Protein AF-A0A925I5B1-F1 (afdb_monomer_lite)

Secondary structure (DSSP, 8-state):
-PPPP-PPPHHHHHHHHHHHHHHHHHHHHHS-PPP-PPPP----THHHHHHHHHHHHHHHHHHHHHHHHTSSPPPEETHHHH-SS-HHHHHHHHHHGGGTT-TTGGG--THHHHHHTSSEEEEEEEEEEE---SS-SEEEEEEEEE--S-S----

pLDDT: mean 82.8, std 13.51, range [35.22, 96.5]

Foldseek 3Di:
DDDDDDDDDPVNVVVVVVVVVVVVVVVVVVVPDDPDDDDPPDPPCCVVLVVLLVLLLVLLLVLLVVCVVVVHDDWAWCCVSQDDDAPVSSVSSVVLLVLQCDPCLVVDDDSSSSNNPRQKHKAFDPDKDQDPHPHDGIDTGITIGGNPPPDDPDD

Sequence (155 aa):
QPVRPLFSTPAEMIDVAETELLTERAAALAGGLPSGEDAPTTVSEAGPLQLELDDLLARLADFASVAAEGGKAAPLPIQHALLPASFAVASYRASMLPLLGDAAEASLQGATAKLARLPLAFTPTDAMLKLSDPHVAAMSIAHLSLDLESGPQDE

Structure (mmCIF, N/CA/C/O backbone):
data_AF-A0A925I5B1-F1
#
_entry.id   AF-A0A925I5B1-F1
#
loop_
_atom_site.group_PDB
_atom_site.id
_atom_site.type_symbol
_atom_site.label_atom_id
_atom_site.label_alt_id
_atom_site.label_comp_id
_atom_site.label_asym_id
_atom_site.label_entity_id
_atom_site.label_seq_id
_atom_site.pdbx_PDB_ins_code
_atom_site.Cartn_x
_atom_site.Cartn_y
_atom_site.Cartn_z
_atom_site.occupancy
_atom_site.B_iso_or_equiv
_atom_site.auth_seq_id
_atom_site.auth_comp_id
_atom_site.auth_asym_id
_atom_site.auth_atom_id
_atom_site.pdbx_PDB_model_num
ATOM 1 N N . GLN A 1 1 ? 76.746 -22.741 30.355 1.00 62.69 1 GLN A N 1
ATOM 2 C CA . GLN A 1 1 ? 75.682 -21.869 30.903 1.00 62.69 1 GLN A CA 1
ATOM 3 C C . GLN A 1 1 ? 74.483 -21.986 29.965 1.00 62.69 1 GLN A C 1
ATOM 5 O O . GLN A 1 1 ? 74.724 -21.926 28.764 1.00 62.69 1 GLN A O 1
ATOM 10 N N . PRO A 1 2 ? 73.253 -22.267 30.436 1.00 64.94 2 PRO A N 1
ATOM 11 C CA . PRO A 1 2 ? 72.119 -22.468 29.533 1.00 64.94 2 PRO A CA 1
ATOM 12 C C . PRO A 1 2 ? 71.679 -21.142 28.894 1.00 64.94 2 PRO A C 1
ATOM 14 O O . PRO A 1 2 ? 71.713 -20.096 29.545 1.00 64.94 2 PRO A O 1
ATOM 17 N N . VAL A 1 3 ? 71.279 -21.199 27.622 1.00 66.62 3 VAL A N 1
ATOM 18 C CA . VAL A 1 3 ? 70.792 -20.048 26.848 1.00 66.62 3 VAL A CA 1
ATOM 19 C C . VAL A 1 3 ? 69.402 -19.673 27.364 1.00 66.62 3 VAL A C 1
ATOM 21 O O . VAL A 1 3 ? 68.522 -20.529 27.444 1.00 66.62 3 VAL A O 1
ATOM 24 N N . ARG A 1 4 ? 69.204 -18.412 27.757 1.00 68.31 4 ARG A N 1
ATOM 25 C CA . ARG A 1 4 ? 67.884 -17.902 28.150 1.00 68.31 4 ARG A CA 1
ATOM 26 C C . ARG A 1 4 ? 67.142 -17.399 26.909 1.00 68.31 4 ARG A C 1
ATOM 28 O O . ARG A 1 4 ? 67.743 -16.634 26.156 1.00 68.31 4 ARG A O 1
ATOM 35 N N . PRO A 1 5 ? 65.869 -17.777 26.697 1.00 65.19 5 PRO A N 1
ATOM 36 C CA . PRO A 1 5 ? 65.063 -17.164 25.651 1.00 65.19 5 PRO A CA 1
ATOM 37 C C . PRO A 1 5 ? 64.830 -15.688 25.990 1.00 65.19 5 PRO A C 1
ATOM 39 O O . PRO A 1 5 ? 64.503 -15.343 27.128 1.00 65.19 5 PRO A O 1
ATOM 42 N N . LEU A 1 6 ? 65.035 -14.823 24.999 1.00 67.75 6 LEU A N 1
ATOM 43 C CA . LEU A 1 6 ? 64.704 -13.409 25.089 1.00 67.75 6 LEU A CA 1
ATOM 44 C C . LEU A 1 6 ? 63.204 -13.274 24.804 1.00 67.75 6 LEU A C 1
ATOM 46 O O . LEU A 1 6 ? 62.763 -13.524 23.686 1.00 67.75 6 LEU A O 1
ATOM 50 N N . PHE A 1 7 ? 62.418 -12.932 25.821 1.00 71.50 7 PHE A N 1
ATOM 51 C CA . PHE A 1 7 ? 61.009 -12.597 25.635 1.00 71.50 7 PHE A CA 1
ATOM 52 C C . PHE A 1 7 ? 60.922 -11.134 25.198 1.00 71.50 7 PHE A C 1
ATOM 54 O O . PHE A 1 7 ? 61.455 -10.263 25.888 1.00 71.50 7 PHE A O 1
ATOM 61 N N . SER A 1 8 ? 60.287 -10.867 24.053 1.00 74.06 8 SER A N 1
ATOM 62 C CA . SER A 1 8 ? 60.003 -9.498 23.616 1.00 74.06 8 SER A CA 1
ATOM 63 C C . SER A 1 8 ? 59.158 -8.805 24.678 1.00 74.06 8 SER A C 1
ATOM 65 O O . SER A 1 8 ? 58.172 -9.365 25.165 1.00 74.06 8 SER A O 1
ATOM 67 N N . THR A 1 9 ? 59.555 -7.597 25.068 1.00 80.88 9 THR A N 1
ATOM 68 C CA . THR A 1 9 ? 58.754 -6.818 26.012 1.00 80.88 9 THR A CA 1
ATOM 69 C C . THR A 1 9 ? 57.504 -6.282 25.305 1.00 80.88 9 THR A C 1
ATOM 71 O O . THR A 1 9 ? 57.507 -6.147 24.079 1.00 80.88 9 THR A O 1
ATOM 74 N N . PRO A 1 10 ? 56.432 -5.943 26.040 1.00 79.25 10 PRO A N 1
ATOM 75 C CA . PRO A 1 10 ? 55.250 -5.330 25.439 1.00 79.25 10 PRO A CA 1
ATOM 76 C C . PRO A 1 10 ? 55.546 -4.045 24.649 1.00 79.25 10 PRO A C 1
ATOM 78 O O . PRO A 1 10 ? 54.861 -3.783 23.670 1.00 79.25 10 PRO A O 1
ATOM 81 N N . ALA A 1 11 ? 56.572 -3.275 25.037 1.00 83.44 11 ALA A N 1
ATOM 82 C CA . ALA A 1 11 ? 56.997 -2.080 24.303 1.00 83.44 11 ALA A CA 1
ATOM 83 C C . ALA A 1 11 ? 57.567 -2.438 22.920 1.00 83.44 11 ALA A C 1
ATOM 85 O O . ALA A 1 11 ? 57.119 -1.900 21.918 1.00 83.44 11 ALA A O 1
ATOM 86 N N . GLU A 1 12 ? 58.444 -3.443 22.852 1.00 84.00 12 GLU A N 1
ATOM 87 C CA . GLU A 1 12 ? 58.994 -3.929 21.576 1.00 84.00 12 GLU A CA 1
ATOM 88 C C . GLU A 1 12 ? 57.897 -4.496 20.658 1.00 84.00 12 GLU A C 1
ATOM 90 O O . GLU A 1 12 ? 57.959 -4.354 19.441 1.00 84.00 12 GLU A O 1
ATOM 95 N N . MET A 1 13 ? 56.859 -5.125 21.225 1.00 85.69 13 MET A N 1
ATOM 96 C CA . MET A 1 13 ? 55.718 -5.605 20.435 1.00 85.69 13 MET A CA 1
ATOM 97 C C . MET A 1 13 ? 54.881 -4.461 19.849 1.00 85.69 13 MET A C 1
ATOM 99 O O . MET A 1 13 ? 54.327 -4.624 18.763 1.00 85.69 13 MET A O 1
ATOM 103 N N . ILE A 1 14 ? 54.786 -3.327 20.549 1.00 90.12 14 ILE A N 1
ATOM 104 C CA . ILE A 1 14 ? 54.097 -2.126 20.060 1.00 90.12 14 ILE A CA 1
ATOM 105 C C . ILE A 1 14 ? 54.889 -1.492 18.915 1.00 90.12 14 ILE A C 1
ATOM 107 O O . ILE A 1 14 ? 54.301 -1.202 17.878 1.00 90.12 14 ILE A O 1
ATOM 111 N N . ASP A 1 15 ? 56.207 -1.362 19.059 1.00 86.81 15 ASP A N 1
ATOM 112 C CA . ASP A 1 15 ? 57.065 -0.748 18.037 1.00 86.81 15 ASP A CA 1
ATOM 113 C C . ASP A 1 15 ? 57.067 -1.556 16.726 1.00 86.81 15 ASP A C 1
ATOM 115 O O . ASP A 1 15 ? 56.988 -0.998 15.624 1.00 86.81 15 ASP A O 1
ATOM 119 N N . VAL A 1 16 ? 57.090 -2.891 16.830 1.00 87.00 16 VAL A N 1
ATOM 120 C CA . VAL A 1 16 ? 56.933 -3.784 15.671 1.00 87.00 16 VAL A CA 1
ATOM 121 C C . VAL A 1 16 ? 55.543 -3.626 15.055 1.00 87.00 16 VAL A C 1
ATOM 123 O O . VAL A 1 16 ? 55.437 -3.462 13.842 1.00 87.00 16 VAL A O 1
ATOM 126 N N . ALA A 1 17 ? 54.478 -3.614 15.864 1.00 89.00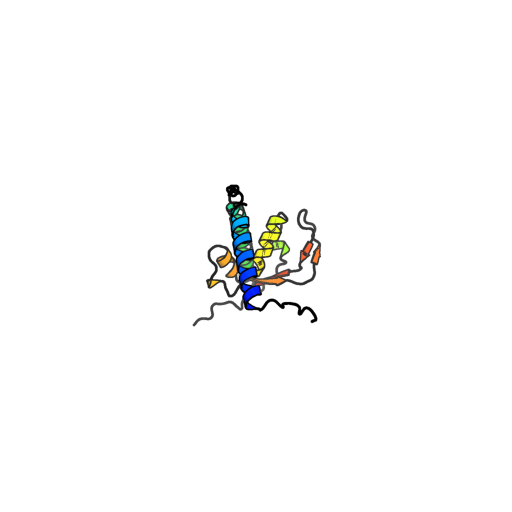 17 ALA A N 1
ATOM 127 C CA . ALA A 1 17 ? 53.116 -3.452 15.357 1.00 89.00 17 ALA A CA 1
ATOM 128 C C . ALA A 1 17 ? 52.906 -2.105 14.642 1.00 89.00 17 ALA A C 1
ATOM 130 O O . ALA A 1 17 ? 52.233 -2.062 13.613 1.00 89.00 17 ALA A O 1
ATOM 131 N N . GLU A 1 18 ? 53.492 -1.015 15.143 1.00 89.12 18 GLU A N 1
ATOM 132 C CA . GLU A 1 18 ? 53.414 0.301 14.502 1.00 89.12 18 GLU A CA 1
ATOM 133 C C . GLU A 1 18 ? 54.164 0.317 13.166 1.00 89.12 18 GLU A C 1
ATOM 135 O O . GLU A 1 18 ? 53.645 0.821 12.168 1.00 89.12 18 GLU A O 1
ATOM 140 N N . THR A 1 19 ? 55.350 -0.290 13.120 1.00 89.50 19 THR A N 1
ATOM 141 C CA . THR A 1 19 ? 56.153 -0.377 11.894 1.00 89.50 19 THR A CA 1
ATOM 142 C C . THR A 1 19 ? 55.431 -1.181 10.809 1.00 89.5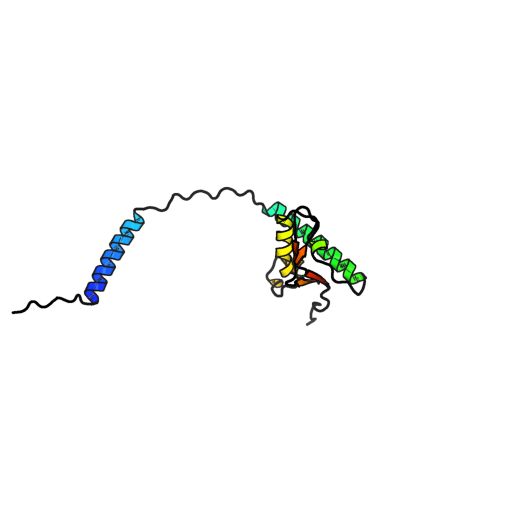0 19 THR A C 1
ATOM 144 O O . THR A 1 19 ? 55.370 -0.744 9.656 1.00 89.50 19 THR A O 1
ATOM 147 N N . GLU A 1 20 ? 54.829 -2.316 11.168 1.00 88.94 20 GLU A N 1
ATOM 148 C CA . GLU A 1 20 ? 54.036 -3.136 10.242 1.00 88.94 20 GLU A CA 1
ATOM 149 C C . GLU A 1 20 ? 52.785 -2.381 9.763 1.00 88.94 20 GLU A C 1
ATOM 151 O O . GLU A 1 20 ? 52.529 -2.311 8.561 1.00 88.94 20 GLU A O 1
ATOM 156 N N . LEU A 1 21 ? 52.059 -1.713 10.669 1.00 87.25 21 LEU A N 1
ATOM 157 C CA . LEU A 1 21 ? 50.872 -0.924 10.327 1.00 87.25 21 LEU A CA 1
ATOM 158 C C . LEU A 1 21 ? 51.193 0.239 9.374 1.00 87.25 21 LEU A C 1
ATOM 160 O O . LEU A 1 21 ? 50.446 0.496 8.428 1.00 87.25 21 LEU A O 1
ATOM 164 N N . LEU A 1 22 ? 52.296 0.959 9.603 1.00 87.88 22 LEU A N 1
ATOM 165 C CA . LEU A 1 22 ? 52.736 2.043 8.719 1.00 87.88 22 LEU A CA 1
ATOM 166 C C . LEU A 1 22 ? 53.144 1.515 7.337 1.00 87.88 22 LEU A C 1
ATOM 168 O O . LEU A 1 22 ? 52.837 2.150 6.324 1.00 87.88 22 LEU A O 1
ATOM 172 N N . THR A 1 23 ? 53.779 0.343 7.294 1.00 86.19 23 THR A N 1
ATOM 173 C CA . THR A 1 23 ? 54.181 -0.327 6.052 1.00 86.19 23 THR A CA 1
ATOM 174 C C . THR A 1 23 ? 52.959 -0.798 5.255 1.00 86.19 23 THR A C 1
ATOM 176 O O . THR A 1 23 ? 52.859 -0.524 4.057 1.00 86.19 23 THR A O 1
ATOM 179 N N . GLU A 1 24 ? 51.977 -1.420 5.912 1.00 83.62 24 GLU A N 1
ATOM 180 C CA . GLU A 1 24 ? 50.728 -1.869 5.290 1.00 83.62 24 GLU A CA 1
ATOM 181 C C . GLU A 1 24 ? 49.879 -0.690 4.797 1.00 83.62 24 GLU A C 1
ATOM 183 O O . GLU A 1 24 ? 49.375 -0.708 3.673 1.00 83.62 24 GLU A O 1
ATOM 188 N N . ARG A 1 25 ? 49.781 0.392 5.581 1.00 80.56 25 ARG A N 1
ATOM 189 C CA . ARG A 1 25 ? 49.065 1.613 5.180 1.00 80.56 25 ARG A CA 1
ATOM 190 C C . ARG A 1 25 ? 49.654 2.233 3.913 1.00 80.56 25 ARG A C 1
ATOM 192 O O . ARG A 1 25 ? 48.903 2.675 3.042 1.00 80.56 25 ARG A O 1
ATOM 199 N N . ALA A 1 26 ? 50.981 2.280 3.809 1.00 76.62 26 ALA A N 1
ATOM 200 C CA . ALA A 1 26 ? 51.656 2.772 2.613 1.00 76.62 26 ALA A CA 1
ATOM 201 C C . ALA A 1 26 ? 51.378 1.874 1.393 1.00 76.62 26 ALA A C 1
ATOM 203 O O . ALA A 1 26 ? 51.136 2.390 0.301 1.00 76.62 26 ALA A O 1
ATOM 204 N N . ALA A 1 27 ? 51.337 0.551 1.577 1.00 75.88 27 ALA A N 1
ATOM 205 C CA . ALA A 1 27 ? 50.990 -0.394 0.517 1.00 75.88 27 ALA A CA 1
ATOM 206 C C . ALA A 1 27 ? 49.514 -0.285 0.080 1.00 75.88 27 ALA A C 1
ATOM 208 O O . ALA A 1 27 ? 49.224 -0.313 -1.115 1.00 75.88 27 ALA A O 1
ATOM 209 N N . ALA A 1 28 ? 48.584 -0.087 1.019 1.00 70.94 28 ALA A N 1
ATOM 210 C CA . ALA A 1 28 ? 47.158 0.082 0.733 1.00 70.94 28 ALA A CA 1
ATOM 211 C C . ALA A 1 28 ? 46.862 1.353 -0.086 1.00 70.94 28 ALA A C 1
ATOM 213 O O . ALA A 1 28 ? 45.981 1.350 -0.942 1.00 70.94 28 ALA A O 1
ATOM 214 N N . LEU A 1 29 ? 47.634 2.427 0.120 1.00 67.75 29 LEU A N 1
ATOM 215 C CA . LEU A 1 29 ? 47.547 3.658 -0.677 1.00 67.75 29 LEU A CA 1
ATOM 216 C C . LEU A 1 29 ? 48.060 3.489 -2.119 1.00 67.75 29 LEU A C 1
ATOM 218 O O . LEU A 1 29 ? 47.681 4.272 -2.989 1.00 67.75 29 LEU A O 1
ATOM 222 N N . ALA A 1 30 ? 48.907 2.488 -2.389 1.00 67.62 30 ALA A N 1
ATOM 223 C CA . ALA A 1 30 ? 49.443 2.225 -3.726 1.00 67.62 30 ALA A CA 1
ATOM 224 C C . ALA A 1 30 ? 48.428 1.527 -4.651 1.00 67.62 30 ALA A C 1
ATOM 226 O O . ALA A 1 30 ? 48.511 1.660 -5.872 1.00 67.62 30 ALA A O 1
ATOM 227 N N . GLY A 1 31 ? 47.443 0.824 -4.085 1.00 70.06 31 GLY A N 1
ATOM 228 C CA . GLY A 1 31 ? 46.327 0.217 -4.814 1.00 70.06 31 GLY A CA 1
ATOM 229 C C . GLY A 1 31 ? 45.169 1.191 -5.001 1.00 70.06 31 GLY A C 1
ATOM 230 O O . GLY A 1 31 ? 44.069 0.866 -4.572 1.00 70.06 31 GLY A O 1
ATOM 231 N N . GLY A 1 32 ? 45.451 2.380 -5.559 1.00 75.75 32 GLY A N 1
ATOM 232 C CA . GLY A 1 32 ? 44.549 3.537 -5.638 1.00 75.75 32 GLY A CA 1
ATOM 233 C C . GLY A 1 32 ? 43.072 3.197 -5.862 1.00 75.75 32 GLY A C 1
ATOM 234 O O . GLY A 1 32 ? 42.745 2.205 -6.510 1.00 75.75 32 GLY A O 1
ATOM 235 N N . LEU A 1 33 ? 42.178 4.032 -5.315 1.00 75.69 33 LEU A N 1
ATOM 236 C CA . LEU A 1 33 ? 40.733 3.804 -5.405 1.00 75.69 33 LEU A CA 1
ATOM 237 C C . LEU A 1 33 ? 40.326 3.502 -6.857 1.00 75.69 33 LEU A C 1
ATOM 239 O O . LEU A 1 33 ? 40.839 4.163 -7.769 1.00 75.69 33 LEU A O 1
ATOM 243 N N . PRO A 1 34 ? 39.419 2.530 -7.084 1.00 77.62 34 PRO A N 1
ATOM 244 C CA . PRO A 1 34 ? 38.864 2.313 -8.411 1.00 77.62 34 PRO A CA 1
ATOM 245 C C . PRO A 1 34 ? 38.336 3.645 -8.943 1.00 77.62 34 PRO A C 1
ATOM 247 O O . PRO A 1 34 ? 37.843 4.477 -8.175 1.00 77.62 34 PRO A O 1
ATOM 250 N N . SER A 1 35 ? 38.486 3.871 -10.248 1.00 80.12 35 SER A N 1
ATOM 251 C CA . SER A 1 35 ? 37.981 5.088 -10.878 1.00 80.12 35 SER A CA 1
ATOM 252 C C . SER A 1 35 ? 36.513 5.271 -10.514 1.00 80.12 35 SER A C 1
ATOM 254 O O . SER A 1 35 ? 35.732 4.328 -10.645 1.00 80.12 35 SER A O 1
ATOM 256 N N . GLY A 1 36 ? 36.149 6.467 -10.047 1.00 77.94 36 GLY A N 1
ATOM 257 C CA . GLY A 1 36 ? 34.748 6.803 -9.836 1.00 77.94 36 GLY A CA 1
ATOM 258 C C . GLY A 1 36 ? 34.020 6.688 -11.168 1.00 77.94 36 GLY A C 1
ATOM 259 O O . GLY A 1 36 ? 34.325 7.432 -12.097 1.00 77.94 36 GLY A O 1
ATOM 260 N N . GLU A 1 37 ? 33.117 5.723 -11.278 1.00 81.00 37 GLU A N 1
ATOM 261 C CA . GLU A 1 37 ? 32.166 5.674 -12.378 1.00 81.00 37 GLU A CA 1
ATOM 262 C C . GLU A 1 37 ? 31.013 6.615 -12.038 1.00 81.00 37 GLU A C 1
ATOM 264 O O . GLU A 1 37 ? 30.511 6.614 -10.908 1.00 81.00 37 GLU A O 1
ATOM 269 N N . ASP A 1 38 ? 30.603 7.432 -13.008 1.00 78.31 38 ASP A N 1
ATOM 270 C CA . ASP A 1 38 ? 29.370 8.195 -12.876 1.00 78.31 38 ASP A CA 1
ATOM 271 C C . ASP A 1 38 ? 28.224 7.212 -12.636 1.00 78.31 38 ASP A C 1
ATOM 273 O O . ASP A 1 38 ? 28.051 6.242 -13.381 1.00 78.31 38 ASP A O 1
ATOM 277 N N . ALA A 1 39 ? 27.431 7.463 -11.591 1.00 71.94 39 ALA A N 1
ATOM 278 C CA . ALA A 1 39 ? 26.198 6.720 -11.404 1.00 71.94 39 ALA A CA 1
ATOM 279 C C . ALA A 1 39 ? 25.375 6.863 -12.695 1.00 71.94 39 ALA A C 1
ATOM 281 O O . ALA A 1 39 ? 25.201 7.995 -13.167 1.00 71.94 39 ALA A O 1
ATOM 282 N N . PRO A 1 40 ? 24.888 5.756 -13.291 1.00 72.88 40 PRO A N 1
ATOM 283 C CA . PRO A 1 40 ? 24.049 5.852 -14.471 1.00 72.88 40 PRO A CA 1
ATOM 284 C C . PRO A 1 40 ? 22.909 6.810 -14.147 1.00 72.88 40 PRO A C 1
ATOM 286 O O . PRO A 1 40 ? 22.323 6.733 -13.065 1.00 72.88 40 PRO A O 1
ATOM 289 N N . THR A 1 41 ? 22.629 7.738 -15.062 1.00 62.25 41 THR A N 1
ATOM 290 C CA . THR A 1 41 ? 21.496 8.651 -14.951 1.00 62.25 41 THR A CA 1
ATOM 291 C C . THR A 1 41 ? 20.227 7.814 -14.964 1.00 62.25 41 THR A C 1
ATOM 293 O O . THR A 1 41 ? 19.646 7.529 -16.009 1.00 62.25 41 THR A O 1
ATOM 296 N N . THR A 1 42 ? 19.801 7.363 -13.788 1.00 59.91 42 THR A N 1
ATOM 297 C CA . THR A 1 42 ? 18.481 6.79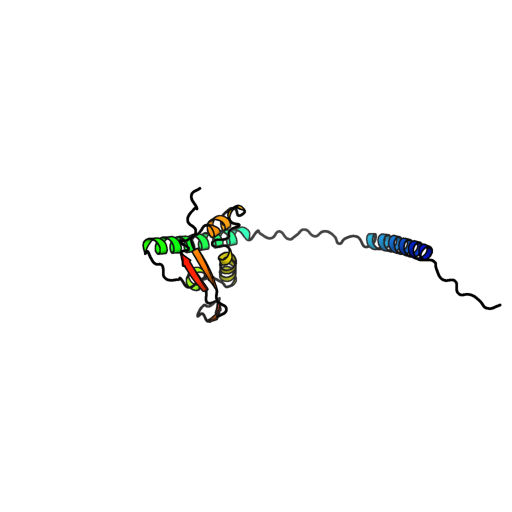0 -13.623 1.00 59.91 42 THR A CA 1
ATOM 298 C C . THR A 1 42 ? 17.518 7.902 -13.999 1.00 59.91 42 THR A C 1
ATOM 300 O O . THR A 1 42 ? 17.484 8.972 -13.386 1.00 59.91 42 THR A O 1
ATOM 303 N N . VAL A 1 43 ? 16.783 7.699 -15.094 1.00 57.84 43 VAL A N 1
ATOM 304 C CA . VAL A 1 43 ? 15.594 8.499 -15.369 1.00 57.84 43 VAL A CA 1
ATOM 305 C C . VAL A 1 43 ? 14.759 8.359 -14.110 1.00 57.84 43 VAL A C 1
ATOM 307 O O . VAL A 1 43 ? 14.388 7.247 -13.748 1.00 57.84 43 VAL A O 1
ATOM 310 N N . SER A 1 44 ? 14.597 9.458 -13.381 1.00 54.97 44 SER A N 1
ATOM 311 C CA . SER A 1 44 ? 13.977 9.434 -12.066 1.00 54.97 44 SER A CA 1
ATOM 312 C C . SER A 1 44 ? 12.558 8.880 -12.220 1.00 54.97 44 SER A C 1
ATOM 314 O O . SER A 1 44 ? 11.656 9.585 -12.673 1.00 54.97 44 SER A O 1
ATOM 316 N N . GLU A 1 45 ? 12.349 7.610 -11.861 1.00 56.41 45 GLU A N 1
ATOM 317 C CA . GLU A 1 45 ? 11.034 6.946 -11.845 1.00 56.41 45 GLU A CA 1
ATOM 318 C C . GLU A 1 45 ? 10.088 7.559 -10.791 1.00 56.41 45 GLU A C 1
ATOM 320 O O . GLU A 1 45 ? 8.972 7.089 -10.578 1.00 56.41 45 GLU A O 1
ATOM 325 N N . ALA A 1 46 ? 10.511 8.652 -10.149 1.00 58.91 46 ALA A N 1
ATOM 326 C CA . ALA A 1 46 ? 9.732 9.431 -9.203 1.00 58.91 46 ALA A CA 1
ATOM 327 C C . ALA A 1 46 ? 8.396 9.926 -9.786 1.00 58.91 46 ALA A C 1
ATOM 329 O O . ALA A 1 46 ? 7.416 10.014 -9.053 1.00 58.91 46 ALA A O 1
ATOM 330 N N . GLY A 1 47 ? 8.331 10.222 -11.090 1.00 67.88 47 GLY A N 1
ATOM 331 C CA . GLY A 1 47 ? 7.104 10.701 -11.741 1.00 67.88 47 GLY A CA 1
ATOM 332 C C . GLY A 1 47 ? 5.953 9.683 -11.694 1.00 67.88 47 GLY A C 1
ATOM 333 O O . GLY A 1 47 ? 4.900 9.996 -11.140 1.00 67.88 47 GLY A O 1
ATOM 334 N N . PRO A 1 48 ? 6.145 8.463 -12.231 1.00 78.06 48 PRO A N 1
ATOM 335 C CA . PRO A 1 48 ? 5.155 7.390 -12.145 1.00 78.06 48 PRO A CA 1
ATOM 336 C C . PRO A 1 48 ? 4.736 7.057 -10.710 1.00 78.06 48 PRO A C 1
ATOM 338 O O . PRO A 1 48 ? 3.551 6.883 -10.444 1.00 78.06 48 PRO A O 1
ATOM 341 N N . LEU A 1 49 ? 5.690 7.009 -9.775 1.00 81.75 49 LEU A N 1
ATOM 342 C CA . LEU A 1 49 ? 5.407 6.614 -8.396 1.00 81.75 49 LEU A CA 1
ATOM 343 C C . LEU A 1 49 ? 4.572 7.654 -7.636 1.00 81.75 49 LEU A C 1
ATOM 345 O O . LEU A 1 49 ? 3.677 7.295 -6.875 1.00 81.75 49 LEU A O 1
ATOM 349 N N . GLN A 1 50 ? 4.840 8.941 -7.870 1.00 85.94 50 GLN A N 1
ATOM 350 C CA . GLN A 1 50 ? 4.067 10.029 -7.275 1.00 85.94 50 GLN A CA 1
ATOM 351 C C . GLN A 1 50 ? 2.607 9.997 -7.741 1.00 85.94 50 GLN A C 1
ATOM 353 O O . GLN A 1 50 ? 1.704 10.160 -6.925 1.00 85.94 50 GLN A O 1
ATOM 358 N N . LEU A 1 51 ? 2.379 9.729 -9.030 1.00 90.31 51 LEU A N 1
ATOM 359 C CA . LEU A 1 51 ? 1.032 9.598 -9.585 1.00 90.31 51 LEU A CA 1
ATOM 360 C C . LEU A 1 51 ? 0.276 8.415 -8.961 1.00 90.31 51 LEU A C 1
ATOM 362 O O . LEU A 1 51 ? -0.885 8.557 -8.594 1.00 90.31 51 LEU A O 1
ATOM 366 N N . GLU A 1 52 ? 0.948 7.279 -8.759 1.00 91.62 52 GLU A N 1
ATOM 367 C CA . GLU A 1 52 ? 0.351 6.120 -8.083 1.00 91.62 52 GLU A CA 1
ATOM 368 C C . GLU A 1 52 ? -0.044 6.407 -6.627 1.00 91.62 52 GLU A C 1
ATOM 370 O O . GLU A 1 52 ? -1.059 5.895 -6.146 1.00 91.62 52 GLU A O 1
ATOM 375 N N . LEU A 1 53 ? 0.740 7.225 -5.917 1.00 91.44 53 LEU A N 1
ATOM 376 C CA . LEU A 1 53 ? 0.414 7.651 -4.557 1.00 91.44 53 LEU A CA 1
ATOM 377 C C . LEU A 1 53 ? -0.785 8.607 -4.534 1.00 91.44 53 LEU A C 1
ATOM 379 O O . LEU A 1 53 ? -1.665 8.455 -3.687 1.00 91.44 53 LEU A O 1
ATOM 383 N N . ASP A 1 54 ? -0.838 9.563 -5.460 1.00 92.81 54 ASP A N 1
ATOM 384 C CA . ASP A 1 54 ? -1.957 10.502 -5.565 1.00 92.81 54 ASP A CA 1
ATOM 385 C C . ASP A 1 54 ? -3.269 9.768 -5.919 1.00 92.81 54 ASP A C 1
ATOM 387 O O . ASP A 1 54 ? -4.310 10.033 -5.311 1.00 92.81 54 ASP A O 1
ATOM 391 N N . ASP A 1 55 ? -3.210 8.774 -6.812 1.00 93.38 55 ASP A N 1
ATOM 392 C CA . ASP A 1 55 ? -4.346 7.911 -7.161 1.00 93.38 55 ASP A CA 1
ATOM 393 C C . ASP A 1 55 ? -4.815 7.050 -5.979 1.00 93.38 55 ASP A C 1
ATOM 395 O O . ASP A 1 55 ? -6.020 6.901 -5.748 1.00 93.38 55 ASP A O 1
ATOM 399 N N . LEU A 1 56 ? -3.880 6.469 -5.218 1.00 94.00 56 LEU A N 1
ATOM 400 C CA . LEU A 1 56 ? -4.208 5.736 -3.994 1.00 94.00 56 LEU A CA 1
ATOM 401 C C . LEU A 1 56 ? -4.902 6.656 -2.986 1.00 94.00 56 LEU A C 1
ATOM 403 O O . LEU A 1 56 ? -5.919 6.279 -2.404 1.00 94.00 56 LEU A O 1
ATOM 407 N N . LEU A 1 57 ? -4.369 7.862 -2.797 1.00 94.50 57 LEU A N 1
ATOM 408 C CA . LEU A 1 57 ? -4.904 8.832 -1.854 1.00 94.50 57 LEU A CA 1
ATOM 409 C C . LEU A 1 57 ? -6.331 9.242 -2.217 1.00 94.50 57 LEU A C 1
ATOM 411 O O . LEU A 1 57 ? -7.189 9.262 -1.337 1.00 94.50 57 LEU A O 1
ATOM 415 N N . ALA A 1 58 ? -6.602 9.509 -3.497 1.00 94.00 58 ALA A N 1
ATOM 416 C CA . ALA A 1 58 ? -7.947 9.819 -3.974 1.00 94.00 58 ALA A CA 1
ATOM 417 C C . ALA A 1 58 ? -8.932 8.676 -3.669 1.00 94.00 58 ALA A C 1
ATOM 419 O O . ALA A 1 58 ? -9.986 8.909 -3.084 1.00 94.00 58 ALA A O 1
ATOM 420 N N . ARG A 1 59 ? -8.552 7.424 -3.965 1.00 92.75 59 ARG A N 1
ATOM 421 C CA . ARG A 1 59 ? -9.391 6.242 -3.689 1.00 92.75 59 ARG A CA 1
ATOM 422 C C . ARG A 1 59 ? -9.704 6.070 -2.204 1.00 92.75 59 ARG A C 1
ATOM 424 O O . ARG A 1 59 ? -10.830 5.725 -1.850 1.00 92.75 59 ARG A O 1
ATOM 431 N N . LEU A 1 60 ? -8.715 6.273 -1.334 1.00 93.25 60 LEU A N 1
ATOM 432 C CA . LEU A 1 60 ? -8.901 6.142 0.112 1.00 93.25 60 LEU A CA 1
ATOM 433 C C . LEU A 1 60 ? -9.736 7.298 0.682 1.00 93.25 60 LEU A C 1
ATOM 435 O O . LEU A 1 60 ? -10.591 7.062 1.534 1.00 93.25 60 LEU A O 1
ATOM 439 N N . ALA A 1 61 ? -9.543 8.522 0.187 1.00 92.00 61 ALA A N 1
ATOM 440 C CA . ALA A 1 61 ? -10.361 9.673 0.563 1.00 92.00 61 ALA A CA 1
ATOM 441 C C . ALA A 1 61 ? -11.833 9.499 0.151 1.00 92.00 61 ALA A C 1
ATOM 443 O O . ALA A 1 61 ? -12.722 9.778 0.953 1.00 92.00 61 ALA A O 1
ATOM 444 N N . ASP A 1 62 ? -12.094 8.977 -1.051 1.00 91.19 62 ASP A N 1
ATOM 445 C CA . ASP A 1 62 ? -13.449 8.657 -1.516 1.00 91.19 62 ASP A CA 1
ATOM 446 C C . ASP A 1 62 ? -14.109 7.586 -0.642 1.00 91.19 62 ASP A C 1
ATOM 448 O O . ASP A 1 62 ? -15.290 7.672 -0.311 1.00 91.19 62 ASP A O 1
ATOM 452 N N . PHE A 1 63 ? -13.349 6.576 -0.213 1.00 87.94 63 PHE A N 1
ATOM 453 C CA . PHE A 1 63 ? -13.869 5.600 0.738 1.00 87.94 63 PHE A CA 1
ATOM 454 C C . PHE A 1 63 ? -14.222 6.256 2.076 1.00 87.94 63 PHE A C 1
ATOM 456 O O . PHE A 1 63 ? -15.318 6.031 2.588 1.00 87.94 63 PHE A O 1
ATOM 463 N N . ALA A 1 64 ? -13.324 7.074 2.627 1.00 88.56 64 ALA A N 1
ATOM 464 C CA . ALA A 1 64 ? -13.542 7.755 3.898 1.00 88.56 64 ALA A CA 1
ATOM 465 C C . ALA A 1 64 ? -14.769 8.685 3.860 1.00 88.56 64 ALA A C 1
ATOM 467 O O . ALA A 1 64 ? -15.534 8.724 4.824 1.00 88.56 64 ALA A O 1
ATOM 468 N N . SER A 1 65 ? -15.000 9.390 2.748 1.00 87.94 65 SER A N 1
ATOM 469 C CA . SER A 1 65 ? -16.156 10.281 2.595 1.00 87.94 65 SER A CA 1
ATOM 470 C C . SER A 1 65 ? -17.476 9.504 2.551 1.00 87.94 65 SER A C 1
ATOM 472 O O . SER A 1 65 ? -18.374 9.775 3.348 1.00 87.94 65 SER A O 1
ATOM 474 N N . VAL A 1 66 ? -17.566 8.466 1.713 1.00 84.69 66 VAL A N 1
ATOM 475 C CA . VAL A 1 66 ? -18.753 7.596 1.614 1.00 84.69 66 VAL A CA 1
ATOM 476 C C . VAL A 1 66 ? -19.042 6.906 2.948 1.00 84.69 66 VAL A C 1
ATOM 478 O O . VAL A 1 66 ? -20.191 6.784 3.380 1.00 84.69 66 VAL A O 1
ATOM 481 N N . ALA A 1 67 ? -17.987 6.462 3.623 1.00 82.12 67 ALA A N 1
ATOM 482 C CA . ALA A 1 67 ? -18.056 5.838 4.929 1.00 82.12 67 ALA A CA 1
ATOM 483 C C . ALA A 1 67 ? -18.629 6.788 6.001 1.00 82.12 67 ALA A C 1
ATOM 485 O O . ALA A 1 67 ? -19.424 6.353 6.840 1.00 82.12 67 ALA A O 1
ATOM 486 N N . ALA A 1 68 ? -18.250 8.070 5.963 1.00 80.00 68 ALA A N 1
ATOM 487 C CA . ALA A 1 68 ? -18.688 9.081 6.923 1.00 80.00 68 ALA A CA 1
ATOM 488 C C . ALA A 1 68 ? -20.166 9.460 6.732 1.00 80.00 68 ALA A C 1
ATOM 490 O O . ALA A 1 68 ? -20.896 9.607 7.712 1.00 80.00 68 ALA A O 1
ATOM 491 N N . GLU A 1 69 ? -20.637 9.546 5.485 1.00 79.19 69 GLU A N 1
ATOM 492 C CA . GLU A 1 69 ? -22.043 9.843 5.165 1.00 79.19 69 GLU A CA 1
ATOM 493 C C . GLU A 1 69 ? -23.003 8.717 5.593 1.00 79.19 69 GLU A C 1
ATOM 495 O O . GLU A 1 69 ? -24.152 8.970 5.959 1.00 79.19 69 GLU A O 1
ATOM 500 N N . GLY A 1 70 ? -22.532 7.464 5.585 1.00 67.94 70 GLY A N 1
ATOM 501 C CA . GLY A 1 70 ? -23.330 6.279 5.913 1.00 67.94 70 GLY A CA 1
ATOM 502 C C . GLY A 1 70 ? -23.465 5.952 7.408 1.00 67.94 70 GLY A C 1
ATOM 503 O O . GLY A 1 70 ? -24.163 4.997 7.750 1.00 67.94 70 GLY A O 1
ATOM 504 N N . GLY A 1 71 ? -22.793 6.679 8.311 1.00 58.66 71 GLY A N 1
ATOM 505 C CA . GLY A 1 71 ? -22.909 6.554 9.778 1.00 58.66 71 GLY A CA 1
ATOM 506 C C . GLY A 1 71 ? -22.384 5.252 10.414 1.00 58.66 71 GLY A C 1
ATOM 507 O O . GLY A 1 71 ? -22.174 5.196 11.625 1.00 58.66 71 GLY A O 1
ATOM 508 N N . LYS A 1 72 ? -22.151 4.196 9.628 1.00 58.12 72 LYS A N 1
ATOM 509 C CA . LYS A 1 72 ? -21.475 2.959 10.042 1.00 58.12 72 LYS A CA 1
ATOM 510 C C . LYS A 1 72 ? -20.888 2.277 8.811 1.00 58.12 72 LYS A C 1
ATOM 512 O O . LYS A 1 72 ? -21.547 1.478 8.147 1.00 58.12 72 LYS A O 1
ATOM 517 N N . ALA A 1 73 ? -19.649 2.612 8.484 1.00 63.84 73 ALA A N 1
ATOM 518 C CA . ALA A 1 73 ? -18.963 1.964 7.381 1.00 63.84 73 ALA A CA 1
ATOM 519 C C . ALA A 1 73 ? -18.591 0.531 7.760 1.00 63.84 73 ALA A C 1
ATOM 521 O O . ALA A 1 73 ? -17.899 0.294 8.752 1.00 63.84 73 ALA A O 1
ATOM 522 N N . ALA A 1 74 ? -19.071 -0.434 6.977 1.00 73.81 74 ALA A N 1
ATOM 523 C CA . ALA A 1 74 ? -18.576 -1.796 7.071 1.00 73.81 74 ALA A CA 1
ATOM 524 C C . ALA A 1 74 ? -17.066 -1.803 6.757 1.00 73.81 74 ALA A C 1
ATOM 526 O O . ALA A 1 74 ? -16.649 -1.074 5.852 1.00 73.81 74 ALA A O 1
ATOM 527 N N . PRO A 1 75 ? -16.252 -2.610 7.464 1.00 85.06 75 PRO A N 1
ATOM 528 C CA . PRO A 1 75 ? -14.832 -2.733 7.161 1.00 85.06 75 PRO A CA 1
ATOM 529 C C . PRO A 1 75 ? -14.622 -3.093 5.685 1.00 85.06 75 PRO A C 1
ATOM 531 O O . PRO A 1 75 ? -15.158 -4.095 5.205 1.00 85.06 75 PRO A O 1
ATOM 534 N N . LEU A 1 76 ? -13.864 -2.270 4.959 1.00 89.75 76 LEU A N 1
ATOM 535 C CA . LEU A 1 76 ? -13.569 -2.486 3.547 1.00 89.75 76 LEU A CA 1
ATOM 536 C C . LEU A 1 76 ? -12.387 -3.450 3.416 1.00 89.75 76 LEU A C 1
ATOM 538 O O . LEU A 1 76 ? -11.307 -3.153 3.928 1.00 89.75 76 LEU A O 1
ATOM 542 N N . PRO A 1 77 ? -12.529 -4.572 2.698 1.00 93.25 77 PRO A N 1
ATOM 543 C CA . PRO A 1 77 ? -11.401 -5.446 2.415 1.00 93.25 77 PRO A CA 1
ATOM 544 C C . PRO A 1 77 ? -10.332 -4.734 1.573 1.00 93.25 77 PRO A C 1
ATOM 546 O O . PRO A 1 77 ? -10.638 -4.128 0.544 1.00 93.25 77 PRO A O 1
ATOM 549 N N . ILE A 1 78 ? -9.065 -4.842 1.973 1.00 93.81 78 ILE A N 1
ATOM 550 C CA . ILE A 1 78 ? -7.953 -4.080 1.374 1.00 93.81 78 ILE A CA 1
ATOM 551 C C . ILE A 1 78 ? -7.733 -4.354 -0.113 1.00 93.81 78 ILE A C 1
ATOM 553 O O . ILE A 1 78 ? -7.271 -3.476 -0.838 1.00 93.81 78 ILE A O 1
ATOM 557 N N . GLN A 1 79 ? -8.098 -5.540 -0.603 1.00 93.81 79 GLN A N 1
ATOM 558 C CA . GLN A 1 79 ? -7.965 -5.873 -2.016 1.00 93.81 79 GLN A CA 1
ATOM 559 C C . GLN A 1 79 ? -8.792 -4.936 -2.908 1.00 93.81 79 GLN A C 1
ATOM 561 O O . GLN A 1 79 ? -8.399 -4.694 -4.041 1.00 93.81 79 GLN A O 1
ATOM 566 N N . HIS A 1 80 ? -9.888 -4.356 -2.402 1.00 90.69 80 HIS A N 1
ATOM 567 C CA . HIS A 1 80 ? -10.688 -3.385 -3.155 1.00 90.69 80 HIS A CA 1
ATOM 568 C C . HIS A 1 80 ? -10.004 -2.016 -3.277 1.00 90.69 80 HIS A C 1
ATOM 570 O O . HIS A 1 80 ? -10.291 -1.276 -4.213 1.00 90.69 80 HIS A O 1
ATOM 576 N N . ALA A 1 81 ? -9.109 -1.675 -2.346 1.00 90.44 81 ALA A N 1
ATOM 577 C CA . ALA A 1 81 ? -8.322 -0.446 -2.406 1.00 90.44 81 ALA A CA 1
ATOM 578 C C . ALA A 1 81 ? -7.055 -0.620 -3.260 1.00 90.44 81 ALA A C 1
ATOM 580 O O . ALA A 1 81 ? -6.614 0.313 -3.930 1.00 90.44 81 ALA A O 1
ATOM 581 N N . LEU A 1 82 ? -6.466 -1.819 -3.242 1.00 93.62 82 LEU A N 1
ATOM 582 C CA . LEU A 1 82 ? -5.169 -2.083 -3.864 1.00 93.62 82 LEU A CA 1
ATOM 583 C C . LEU A 1 82 ? -5.265 -2.591 -5.311 1.00 93.62 82 LEU A C 1
ATOM 585 O O . LEU A 1 82 ? -4.341 -2.345 -6.088 1.00 93.62 82 LEU A O 1
ATOM 589 N N . LEU A 1 83 ? -6.368 -3.248 -5.689 1.00 94.00 83 LEU A N 1
ATOM 590 C CA . LEU A 1 83 ? -6.576 -3.855 -7.008 1.00 94.00 83 LEU A CA 1
ATOM 591 C C . LEU A 1 83 ? -7.702 -3.157 -7.797 1.00 94.00 83 LEU A C 1
ATOM 593 O O . LEU A 1 83 ? -8.589 -2.548 -7.197 1.00 94.00 83 LEU A O 1
ATOM 597 N N . PRO A 1 84 ? -7.713 -3.257 -9.140 1.00 92.62 84 PRO A N 1
ATOM 598 C CA . PRO A 1 84 ? -6.729 -3.933 -9.993 1.00 92.62 84 PRO A CA 1
ATOM 599 C C . PRO A 1 84 ? -5.429 -3.130 -10.137 1.00 92.62 84 PRO A C 1
ATOM 601 O O . PRO A 1 84 ? -5.459 -1.904 -10.247 1.00 92.62 84 PRO A O 1
ATOM 604 N N . ALA A 1 85 ? -4.289 -3.824 -10.153 1.00 91.81 85 ALA A N 1
ATOM 605 C CA . ALA A 1 85 ? -2.971 -3.244 -10.410 1.00 91.81 85 ALA A CA 1
ATOM 606 C C . ALA A 1 85 ? -1.948 -4.341 -10.757 1.00 91.81 85 ALA A C 1
ATOM 608 O O . ALA A 1 85 ? -2.181 -5.524 -10.512 1.00 91.81 85 ALA A O 1
ATOM 609 N N . SER A 1 86 ? -0.792 -3.957 -11.304 1.00 93.94 86 SER A N 1
ATOM 610 C CA . SER A 1 86 ? 0.351 -4.874 -11.397 1.00 93.94 86 SER A CA 1
ATOM 611 C C . SER A 1 86 ? 0.878 -5.217 -9.997 1.00 93.94 86 SER A C 1
ATOM 613 O O . SER A 1 86 ? 0.657 -4.470 -9.043 1.00 93.94 86 SER A O 1
ATOM 615 N N . PHE A 1 87 ? 1.630 -6.315 -9.865 1.00 94.00 87 PHE A N 1
ATOM 616 C CA . PHE A 1 87 ? 2.206 -6.716 -8.575 1.00 94.00 87 PHE A CA 1
ATOM 617 C C . PHE A 1 87 ? 3.069 -5.610 -7.949 1.00 94.00 87 PHE A C 1
ATOM 619 O O . PHE A 1 87 ? 2.984 -5.373 -6.746 1.00 94.00 87 PHE A O 1
ATOM 626 N N . ALA A 1 88 ? 3.867 -4.909 -8.764 1.00 92.94 88 ALA A N 1
ATOM 627 C CA . ALA A 1 88 ? 4.732 -3.825 -8.302 1.00 92.94 88 ALA A CA 1
ATOM 628 C C . ALA A 1 88 ? 3.920 -2.666 -7.704 1.00 92.94 88 ALA A C 1
ATOM 630 O O . ALA A 1 88 ? 4.194 -2.235 -6.587 1.00 92.94 88 ALA A O 1
ATOM 631 N N . VAL A 1 89 ? 2.876 -2.220 -8.408 1.00 93.75 89 VAL A N 1
ATOM 632 C CA . VAL A 1 89 ? 2.001 -1.132 -7.949 1.00 93.75 89 VAL A CA 1
ATOM 633 C C . VAL A 1 89 ? 1.185 -1.556 -6.728 1.00 93.75 89 VAL A C 1
ATOM 635 O O . VAL A 1 89 ? 1.124 -0.817 -5.750 1.00 93.75 89 VAL A O 1
ATOM 638 N N . ALA A 1 90 ? 0.603 -2.758 -6.732 1.00 94.88 90 ALA A N 1
ATOM 639 C CA . ALA A 1 90 ? -0.146 -3.274 -5.586 1.00 94.88 90 ALA A CA 1
ATOM 640 C C . ALA A 1 90 ? 0.736 -3.382 -4.330 1.00 94.88 90 ALA A C 1
ATOM 642 O O . ALA A 1 90 ? 0.311 -2.993 -3.244 1.00 94.88 90 ALA A O 1
ATOM 643 N N . SER A 1 91 ? 1.976 -3.857 -4.484 1.00 93.69 91 SER A N 1
ATOM 644 C CA . SER A 1 91 ? 2.948 -3.964 -3.387 1.00 93.69 91 SER A CA 1
ATOM 645 C C . SER A 1 91 ? 3.389 -2.595 -2.877 1.00 93.69 91 SER A C 1
ATOM 647 O O . SER A 1 91 ? 3.496 -2.401 -1.669 1.00 93.69 91 SER A O 1
ATOM 649 N N . TYR A 1 92 ? 3.599 -1.634 -3.781 1.00 94.12 92 TYR A N 1
ATOM 650 C CA . TYR A 1 92 ? 3.895 -0.253 -3.411 1.00 94.12 92 TYR A CA 1
ATOM 651 C C . TYR A 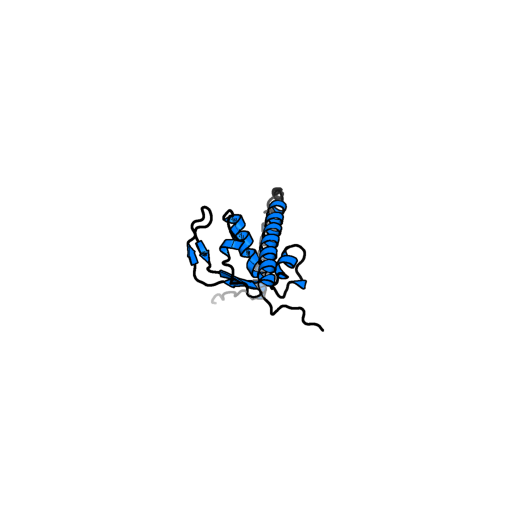1 92 ? 2.744 0.379 -2.622 1.00 94.12 92 TYR A C 1
ATOM 653 O O . TYR A 1 92 ? 2.950 0.912 -1.539 1.00 94.12 92 TYR A O 1
ATOM 661 N N . ARG A 1 93 ? 1.505 0.260 -3.104 1.00 94.75 93 ARG A N 1
ATOM 662 C CA . ARG A 1 93 ? 0.336 0.780 -2.385 1.00 94.75 93 ARG A CA 1
ATOM 663 C C . ARG A 1 93 ? 0.167 0.105 -1.019 1.00 94.75 93 ARG A C 1
ATOM 665 O O . ARG A 1 93 ? -0.114 0.780 -0.034 1.00 94.75 93 ARG A O 1
ATOM 672 N N . ALA A 1 94 ? 0.389 -1.209 -0.941 1.00 94.50 94 ALA A N 1
ATOM 673 C CA . ALA A 1 94 ? 0.329 -1.956 0.313 1.00 94.50 94 ALA A CA 1
ATOM 674 C C . ALA A 1 94 ? 1.372 -1.481 1.336 1.00 94.50 94 ALA A C 1
ATOM 676 O O . ALA A 1 94 ? 1.059 -1.411 2.523 1.00 94.50 94 ALA A O 1
ATOM 677 N N . SER A 1 95 ? 2.583 -1.118 0.898 1.00 93.31 95 SER A N 1
ATOM 678 C CA . SER A 1 95 ? 3.629 -0.624 1.801 1.00 93.31 95 SER A CA 1
ATOM 679 C C . SER A 1 95 ? 3.340 0.769 2.367 1.00 93.31 95 SER A C 1
ATOM 681 O O . SER A 1 95 ? 3.947 1.142 3.367 1.00 93.31 95 SER A O 1
ATOM 683 N N . MET A 1 96 ? 2.401 1.515 1.774 1.00 93.75 96 MET A N 1
ATOM 684 C CA . MET A 1 96 ? 1.963 2.824 2.266 1.00 93.75 96 MET A CA 1
ATOM 685 C C . MET A 1 96 ? 0.841 2.735 3.313 1.00 93.75 96 MET A C 1
ATOM 687 O O . MET A 1 96 ? 0.685 3.658 4.106 1.00 93.75 96 MET A O 1
ATOM 691 N N . LEU A 1 97 ? 0.072 1.638 3.359 1.00 93.75 97 LEU A N 1
ATOM 692 C CA . LEU A 1 97 ? -1.053 1.475 4.298 1.00 93.75 97 LEU A CA 1
ATOM 693 C C . LEU A 1 97 ? -0.682 1.618 5.788 1.00 93.75 97 LEU A C 1
ATOM 695 O O . LEU A 1 97 ? -1.495 2.172 6.524 1.00 93.75 97 LEU A O 1
ATOM 699 N N . PRO A 1 98 ? 0.505 1.184 6.263 1.00 91.31 98 PRO A N 1
ATOM 700 C CA . PRO A 1 98 ? 0.905 1.388 7.656 1.00 91.31 98 PRO A CA 1
ATOM 701 C C . PRO A 1 98 ? 1.062 2.856 8.069 1.00 91.31 98 PRO A C 1
ATOM 703 O O . PRO A 1 98 ? 1.125 3.127 9.261 1.00 91.31 98 PRO A O 1
ATOM 706 N N . LEU A 1 99 ? 1.148 3.790 7.114 1.00 91.62 99 LEU A N 1
ATOM 707 C CA . LEU A 1 99 ? 1.257 5.222 7.405 1.00 91.62 99 LEU A CA 1
ATOM 708 C C . LEU A 1 99 ? -0.088 5.853 7.790 1.00 91.62 99 LEU A C 1
ATOM 710 O O . LEU A 1 99 ? -0.112 6.989 8.251 1.00 91.62 99 LEU A O 1
ATOM 714 N N . LEU A 1 100 ? -1.208 5.156 7.571 1.00 92.19 100 LEU A N 1
ATOM 715 C CA . LEU A 1 100 ? -2.539 5.641 7.932 1.00 92.19 100 LEU A CA 1
ATOM 716 C C . LEU A 1 100 ? -2.637 5.818 9.455 1.00 92.19 100 LEU A C 1
ATOM 718 O O . LEU A 1 100 ? -2.444 4.854 10.196 1.00 92.19 100 LEU A O 1
ATOM 722 N N . GLY A 1 101 ? -2.925 7.040 9.910 1.00 86.50 101 GLY A N 1
ATOM 723 C CA . GLY A 1 101 ? -2.994 7.367 11.336 1.00 86.50 101 GLY A CA 1
ATOM 724 C C . GLY A 1 101 ? -1.640 7.379 12.059 1.00 86.50 101 GLY A C 1
ATOM 725 O O . GLY A 1 101 ? -1.608 7.256 13.282 1.00 86.50 101 GLY A O 1
ATOM 726 N N . ASP A 1 102 ? -0.515 7.494 11.339 1.00 85.94 102 ASP A N 1
ATOM 727 C CA . ASP A 1 102 ? 0.817 7.561 11.956 1.00 85.94 102 ASP A CA 1
ATOM 728 C C . ASP A 1 102 ? 0.961 8.804 12.859 1.00 85.94 102 ASP A C 1
ATOM 730 O O . ASP A 1 102 ? 0.835 9.941 12.411 1.00 85.94 102 ASP A O 1
ATOM 734 N N . ALA A 1 103 ? 1.296 8.607 14.138 1.00 77.69 103 ALA A N 1
ATOM 735 C CA . ALA A 1 103 ? 1.487 9.686 15.111 1.00 77.69 103 ALA A CA 1
ATOM 736 C C . ALA A 1 103 ? 2.643 10.644 14.757 1.00 77.69 103 ALA A C 1
ATOM 738 O O . ALA A 1 103 ? 2.677 11.783 15.226 1.00 77.69 103 ALA A O 1
ATOM 739 N N . ALA A 1 104 ? 3.596 10.206 13.928 1.00 78.38 104 ALA A N 1
ATOM 740 C CA . ALA A 1 104 ? 4.692 11.038 13.441 1.00 78.38 104 ALA A CA 1
ATOM 741 C C . ALA A 1 104 ? 4.306 11.918 12.233 1.00 78.38 104 ALA A C 1
ATOM 743 O O . ALA A 1 104 ? 5.181 12.563 11.646 1.00 78.38 104 ALA A O 1
ATOM 744 N N . GLU A 1 105 ? 3.021 11.995 11.871 1.00 77.19 105 GLU A N 1
ATOM 745 C CA . GLU A 1 105 ? 2.505 12.731 10.710 1.00 77.19 105 GLU A CA 1
ATOM 746 C C . GLU A 1 105 ? 2.991 14.189 10.619 1.00 77.19 105 GLU A C 1
ATOM 748 O O . GLU A 1 105 ? 3.283 14.668 9.524 1.00 77.19 105 GLU A O 1
ATOM 753 N N . ALA A 1 106 ? 3.184 14.882 11.748 1.00 70.81 106 ALA A N 1
ATOM 754 C CA . ALA A 1 106 ? 3.697 16.258 11.776 1.00 70.81 106 ALA A CA 1
ATOM 755 C C . ALA A 1 106 ? 5.101 16.416 11.150 1.00 70.81 106 ALA A C 1
ATOM 757 O O . ALA A 1 106 ? 5.467 17.504 10.703 1.00 70.81 106 ALA A O 1
ATOM 758 N N . SER A 1 107 ? 5.890 15.338 11.114 1.00 80.06 107 SER A N 1
ATOM 759 C CA . SER A 1 107 ? 7.210 15.302 10.472 1.00 80.06 107 SER A CA 1
ATOM 760 C C . SER A 1 107 ? 7.151 14.965 8.978 1.00 80.06 107 SER A C 1
ATOM 762 O O . SER A 1 107 ? 8.129 15.180 8.257 1.00 80.06 107 SER A O 1
ATOM 764 N N . LEU A 1 108 ? 6.008 14.467 8.497 1.00 81.19 108 LEU A N 1
ATOM 765 C CA . LEU A 1 108 ? 5.794 14.119 7.100 1.00 81.19 108 LEU A CA 1
ATOM 766 C C . LEU A 1 108 ? 5.402 15.364 6.293 1.00 81.19 108 LEU A C 1
ATOM 768 O O . LEU A 1 108 ? 4.692 16.258 6.757 1.00 81.19 108 LEU A O 1
ATOM 772 N N . GLN A 1 109 ? 5.823 15.404 5.029 1.00 82.19 109 GLN A N 1
ATOM 773 C CA . GLN A 1 109 ? 5.446 16.454 4.081 1.00 82.19 109 GLN A CA 1
ATOM 774 C C . GLN A 1 109 ? 4.887 15.855 2.788 1.00 82.19 109 GLN A C 1
ATOM 776 O O . GLN A 1 109 ? 5.191 14.724 2.421 1.00 82.19 109 GLN A O 1
ATOM 781 N N . GLY A 1 110 ? 4.071 16.632 2.073 1.00 87.75 110 GLY A N 1
ATOM 782 C CA . GLY A 1 110 ? 3.534 16.228 0.772 1.00 87.75 110 GLY A CA 1
ATOM 783 C C . GLY A 1 110 ? 2.415 15.184 0.858 1.00 87.75 110 GLY A C 1
ATOM 784 O O . GLY A 1 110 ? 1.560 15.245 1.742 1.00 87.75 110 GLY A O 1
ATOM 785 N N . ALA A 1 111 ? 2.377 14.265 -0.109 1.00 88.00 111 ALA A N 1
ATOM 786 C CA . ALA A 1 111 ? 1.289 13.298 -0.270 1.00 88.00 111 ALA A CA 1
ATOM 787 C C . ALA A 1 111 ? 1.244 12.235 0.842 1.00 88.00 111 ALA A C 1
ATOM 789 O O . ALA A 1 111 ? 0.160 11.863 1.280 1.00 88.00 111 ALA A O 1
ATOM 790 N N . THR A 1 112 ? 2.391 11.811 1.376 1.00 88.50 112 THR A N 1
ATOM 791 C CA . THR A 1 112 ? 2.449 10.865 2.506 1.00 88.50 112 THR A CA 1
ATOM 792 C C . THR A 1 112 ? 1.884 11.468 3.793 1.00 88.50 112 THR A C 1
ATOM 794 O O . THR A 1 112 ? 1.175 10.786 4.523 1.00 88.50 112 THR A O 1
ATOM 797 N N . ALA A 1 113 ? 2.096 12.766 4.033 1.00 89.56 113 ALA A N 1
ATOM 798 C CA . ALA A 1 113 ? 1.462 13.469 5.151 1.00 89.56 113 ALA A CA 1
ATOM 799 C C . ALA A 1 113 ? -0.063 13.525 5.001 1.00 89.56 113 ALA A C 1
ATOM 801 O O . ALA A 1 113 ? -0.798 13.368 5.967 1.00 89.56 113 ALA A O 1
ATOM 802 N N . LYS A 1 114 ? -0.557 13.739 3.774 1.00 91.38 114 LYS A N 1
ATOM 803 C CA . LYS A 1 114 ? -2.000 13.711 3.501 1.00 91.38 114 LYS A CA 1
ATOM 804 C C . LYS A 1 114 ? -2.589 12.312 3.690 1.00 91.38 114 LYS A C 1
ATOM 806 O O . LYS A 1 114 ? -3.710 12.212 4.168 1.00 91.38 114 LYS A O 1
ATOM 811 N N . LEU A 1 115 ? -1.848 11.265 3.324 1.00 92.06 115 LEU A N 1
ATOM 812 C CA . LEU A 1 115 ? -2.241 9.876 3.552 1.00 92.06 115 LEU A CA 1
ATOM 813 C C . LEU A 1 115 ? -2.396 9.597 5.051 1.00 92.06 115 LEU A C 1
ATOM 815 O O . LEU A 1 115 ? -3.430 9.087 5.466 1.00 92.06 115 LEU A O 1
ATOM 819 N N . ALA A 1 116 ? -1.408 9.987 5.858 1.00 92.06 116 ALA A N 1
ATOM 820 C CA . ALA A 1 116 ? -1.423 9.767 7.302 1.00 92.06 116 ALA A CA 1
ATOM 821 C C . ALA A 1 116 ? -2.582 10.486 8.024 1.00 92.06 116 ALA A C 1
ATOM 823 O O . ALA A 1 116 ? -3.120 9.940 8.981 1.00 92.06 116 ALA A O 1
ATOM 824 N N . ARG A 1 117 ? -3.035 11.634 7.497 1.00 90.62 117 ARG A N 1
ATOM 825 C CA . ARG A 1 117 ? -4.202 12.399 7.989 1.00 90.62 117 ARG A CA 1
ATOM 826 C C . ARG A 1 117 ? -5.565 11.788 7.674 1.00 90.62 117 ARG A C 1
ATOM 828 O O . ARG A 1 117 ? -6.578 12.325 8.121 1.00 90.62 117 ARG A O 1
ATOM 835 N N . LEU A 1 118 ? -5.639 10.767 6.820 1.00 91.88 118 LEU A N 1
ATOM 836 C CA . LEU A 1 118 ? -6.932 10.176 6.486 1.00 91.88 118 LEU A CA 1
ATOM 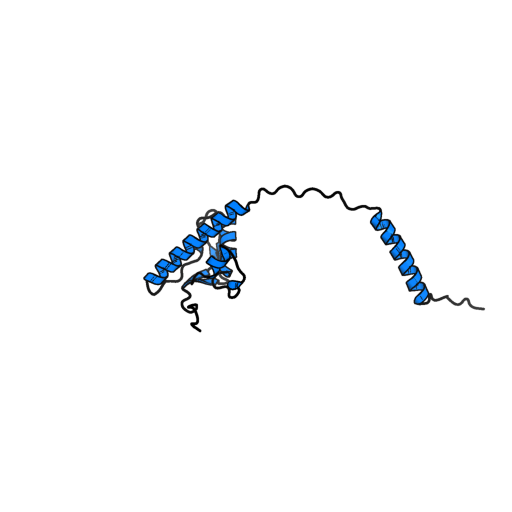837 C C . LEU A 1 118 ? -7.538 9.535 7.743 1.00 91.88 118 LEU A C 1
ATOM 839 O O . LEU A 1 118 ? -6.816 8.845 8.461 1.00 91.88 118 LEU A O 1
ATOM 843 N N . PRO A 1 119 ? -8.853 9.691 7.989 1.00 90.69 119 PRO A N 1
ATOM 844 C CA . PRO A 1 119 ? -9.528 9.131 9.161 1.00 90.69 119 PRO A CA 1
ATOM 845 C C . PRO A 1 119 ? -9.795 7.631 8.961 1.00 90.69 119 PRO A C 1
ATOM 847 O O . PRO A 1 119 ? -10.934 7.166 9.001 1.00 90.69 119 PRO A O 1
ATOM 850 N N . LEU A 1 120 ? -8.752 6.872 8.635 1.00 91.19 120 LEU A N 1
ATOM 851 C CA . LEU A 1 120 ? -8.804 5.459 8.292 1.00 91.19 120 LEU A CA 1
ATOM 852 C C . LEU A 1 120 ? -7.801 4.685 9.138 1.00 91.19 120 LEU A C 1
ATOM 854 O O . LEU A 1 120 ? -6.636 5.053 9.223 1.00 91.19 120 LEU A O 1
ATOM 858 N N . ALA A 1 121 ? -8.241 3.553 9.674 1.00 91.81 121 ALA A N 1
ATOM 859 C CA . ALA A 1 121 ? -7.390 2.581 10.337 1.00 91.81 121 ALA A CA 1
ATOM 860 C C . ALA A 1 121 ? -7.192 1.352 9.446 1.00 91.81 121 ALA A C 1
ATOM 862 O O . ALA A 1 121 ? -8.145 0.820 8.866 1.00 91.81 121 ALA A O 1
ATOM 863 N N . PHE A 1 122 ? -5.950 0.876 9.369 1.00 93.56 122 PHE A N 1
ATOM 864 C CA . PHE A 1 122 ? -5.586 -0.370 8.705 1.00 93.56 122 PHE A CA 1
ATOM 865 C C . PHE A 1 122 ? -5.428 -1.493 9.732 1.00 93.56 122 PHE A C 1
ATOM 867 O O . PHE A 1 122 ? -4.609 -1.407 10.643 1.00 93.56 122 PHE A O 1
ATOM 874 N N . THR A 1 123 ? -6.204 -2.569 9.587 1.00 93.75 123 THR A N 1
ATOM 875 C CA . THR A 1 123 ? -6.161 -3.727 10.495 1.00 93.75 123 THR A CA 1
ATOM 876 C C . THR A 1 123 ? -5.770 -4.994 9.731 1.00 93.75 123 THR A C 1
ATOM 878 O O . THR A 1 123 ? -6.631 -5.607 9.087 1.00 93.75 123 THR A O 1
ATOM 881 N N . PRO A 1 124 ? -4.486 -5.396 9.762 1.00 93.19 124 PRO A N 1
ATOM 882 C CA . PRO A 1 124 ? -4.026 -6.638 9.157 1.00 93.19 124 PRO A CA 1
ATOM 883 C C . PRO A 1 124 ? -4.248 -7.859 10.049 1.00 93.19 124 PRO A C 1
ATOM 885 O O . PRO A 1 124 ? -4.376 -7.758 11.267 1.00 93.19 124 PRO A O 1
ATOM 888 N N . THR A 1 125 ? -4.253 -9.034 9.423 1.00 94.31 125 THR A N 1
ATOM 889 C CA . THR A 1 125 ? -4.242 -10.336 10.100 1.00 94.31 125 THR A CA 1
ATOM 890 C C . THR A 1 125 ? -3.184 -11.249 9.479 1.00 94.31 125 THR A C 1
ATOM 892 O O . THR A 1 125 ? -2.755 -11.035 8.343 1.00 94.31 125 THR A O 1
ATOM 895 N N . ASP A 1 126 ? -2.809 -12.307 10.199 1.00 91.25 126 ASP A N 1
ATOM 896 C CA . ASP A 1 126 ? -1.791 -13.275 9.759 1.00 91.25 126 ASP A CA 1
ATOM 897 C C . ASP A 1 126 ? -2.314 -14.297 8.729 1.00 91.25 126 ASP A C 1
ATOM 899 O O . ASP A 1 126 ? -1.570 -15.144 8.231 1.00 91.25 126 ASP A O 1
ATOM 903 N N . ALA A 1 127 ? -3.609 -14.249 8.408 1.00 94.25 127 ALA A N 1
ATOM 904 C CA . ALA A 1 127 ? -4.228 -15.136 7.436 1.00 94.25 127 ALA A CA 1
ATOM 905 C C . ALA A 1 127 ? -4.128 -14.568 6.013 1.00 94.25 127 ALA A C 1
ATOM 907 O O . ALA A 1 127 ? -4.158 -13.358 5.798 1.00 94.25 127 ALA A O 1
ATOM 908 N N . MET A 1 128 ? -4.068 -15.457 5.021 1.00 95.25 128 MET A N 1
ATOM 909 C CA . MET A 1 128 ? -3.962 -15.096 3.605 1.00 95.25 128 MET A CA 1
ATOM 910 C C . MET A 1 128 ? -5.245 -15.445 2.852 1.00 95.25 128 MET A C 1
ATOM 912 O O . MET A 1 128 ? -5.809 -16.527 3.021 1.00 95.25 128 MET A O 1
ATOM 916 N N . LEU A 1 129 ? -5.660 -14.556 1.955 1.00 95.25 129 LEU A N 1
ATOM 917 C CA . LEU A 1 129 ? -6.726 -14.769 0.987 1.00 95.25 129 LEU A CA 1
ATOM 918 C C . LEU A 1 129 ? -6.113 -15.032 -0.389 1.00 95.25 129 LEU A C 1
ATOM 920 O O . LEU A 1 129 ? -5.339 -14.220 -0.894 1.00 95.25 129 LEU A O 1
ATOM 924 N N . LYS A 1 130 ? -6.482 -16.153 -1.016 1.00 96.50 130 LYS A N 1
ATOM 925 C CA . LYS A 1 130 ? -6.178 -16.391 -2.433 1.00 96.50 130 LYS A CA 1
ATOM 926 C C . LYS A 1 130 ? -7.104 -15.549 -3.299 1.00 96.50 130 LYS A C 1
ATOM 928 O O . LYS A 1 130 ? -8.312 -15.535 -3.071 1.00 96.50 130 LYS A O 1
ATOM 933 N N . LEU A 1 131 ? -6.535 -14.889 -4.297 1.00 94.25 131 LEU A N 1
ATOM 934 C CA . LEU A 1 131 ? -7.255 -13.998 -5.195 1.00 94.25 131 LEU A CA 1
ATOM 935 C C . LEU A 1 131 ? -7.315 -14.587 -6.602 1.00 94.25 131 LEU A C 1
ATOM 937 O O . LEU A 1 131 ? -6.465 -15.378 -7.006 1.00 94.25 131 LEU A O 1
ATOM 941 N N . SER A 1 132 ? -8.339 -14.182 -7.347 1.00 92.75 132 SER A N 1
ATOM 942 C CA . SER A 1 132 ? -8.473 -14.465 -8.776 1.00 92.75 132 SER A CA 1
ATOM 943 C C . SER A 1 132 ? -8.013 -13.250 -9.591 1.00 92.75 132 SER A C 1
ATOM 945 O O . SER A 1 132 ? -8.772 -12.730 -10.406 1.00 92.75 132 SER A O 1
ATOM 947 N N . ASP A 1 133 ? -6.795 -12.772 -9.329 1.00 93.81 133 ASP A N 1
ATOM 948 C CA . ASP A 1 133 ? -6.174 -11.638 -10.021 1.00 93.81 133 ASP A CA 1
ATOM 949 C C . ASP A 1 133 ? -4.972 -12.120 -10.865 1.00 93.81 133 ASP A C 1
ATOM 951 O O . ASP A 1 133 ? -4.235 -13.009 -10.426 1.00 93.81 133 ASP A O 1
ATOM 955 N N . PRO A 1 134 ? -4.766 -11.588 -12.088 1.00 94.06 134 PRO A N 1
ATOM 956 C CA . PRO A 1 134 ? -3.693 -12.037 -12.979 1.00 94.06 134 PRO A CA 1
ATOM 957 C C . PRO A 1 134 ? -2.276 -11.704 -12.489 1.00 94.06 134 PRO A C 1
ATOM 959 O O . PRO A 1 134 ? -1.322 -12.345 -12.931 1.00 94.06 134 PRO A O 1
ATOM 962 N N . HIS A 1 135 ? -2.112 -10.710 -11.614 1.00 94.19 135 HIS A N 1
ATOM 963 C CA . HIS A 1 135 ? -0.812 -10.236 -11.138 1.00 94.19 135 HIS A CA 1
ATOM 964 C C . HIS A 1 135 ? -0.569 -10.528 -9.653 1.00 94.19 135 HIS A C 1
ATOM 966 O O . HIS A 1 135 ? 0.586 -10.623 -9.239 1.00 94.19 135 HIS A O 1
ATOM 972 N N . VAL A 1 136 ? -1.625 -10.699 -8.855 1.00 95.38 136 VAL A N 1
ATOM 973 C CA . VAL A 1 136 ? -1.540 -10.933 -7.410 1.00 95.38 136 VAL A CA 1
ATOM 974 C C . VAL A 1 136 ? -2.269 -12.223 -7.027 1.00 95.38 136 VAL A C 1
ATOM 976 O O . VAL A 1 136 ? -3.490 -12.280 -6.955 1.00 95.38 136 VAL A O 1
ATOM 979 N N . ALA A 1 137 ? -1.508 -13.277 -6.721 1.00 95.31 137 ALA A N 1
ATOM 980 C CA . ALA A 1 137 ? -2.078 -14.591 -6.406 1.00 95.31 137 ALA A CA 1
ATOM 981 C C . ALA A 1 137 ? -2.727 -14.672 -5.008 1.00 95.31 137 ALA A C 1
ATOM 983 O O . ALA A 1 137 ? -3.663 -15.449 -4.791 1.00 95.31 137 ALA A O 1
ATOM 984 N N . ALA A 1 138 ? -2.212 -13.914 -4.036 1.00 95.12 138 ALA A N 1
ATOM 985 C CA . ALA A 1 138 ? -2.722 -13.886 -2.669 1.00 95.12 138 ALA A CA 1
ATOM 986 C C . ALA A 1 138 ? -2.330 -12.593 -1.943 1.00 95.12 138 ALA A C 1
ATOM 988 O O . ALA A 1 138 ? -1.303 -11.992 -2.255 1.00 95.12 138 ALA A O 1
ATOM 989 N N . MET A 1 139 ? -3.127 -12.206 -0.947 1.00 94.69 139 MET A N 1
ATOM 990 C CA . MET A 1 139 ? -2.870 -11.060 -0.066 1.00 94.69 139 MET A CA 1
ATOM 991 C C . MET A 1 139 ? -3.268 -11.394 1.370 1.00 94.69 139 MET A C 1
ATOM 993 O O . MET A 1 139 ? -4.130 -12.249 1.585 1.00 94.69 139 MET A O 1
ATOM 997 N N . SER A 1 140 ? -2.675 -10.713 2.350 1.00 93.75 140 SER A N 1
ATOM 998 C CA . SER A 1 140 ? -3.127 -10.809 3.740 1.00 93.75 140 SER A CA 1
ATOM 999 C C . SER A 1 140 ? -4.582 -10.369 3.856 1.00 93.75 140 SER A C 1
ATOM 1001 O O . SER A 1 140 ? -5.004 -9.395 3.227 1.00 93.75 140 SER A O 1
ATOM 1003 N N . ILE A 1 141 ? -5.355 -11.074 4.678 1.00 94.62 141 ILE A N 1
ATOM 1004 C CA . ILE A 1 141 ? -6.691 -10.631 5.057 1.00 94.62 141 ILE A CA 1
ATOM 1005 C C . ILE A 1 141 ? -6.503 -9.399 5.937 1.00 94.62 141 ILE A C 1
ATOM 1007 O O . ILE A 1 141 ? -5.990 -9.490 7.051 1.00 94.62 141 ILE A O 1
ATOM 1011 N N . ALA A 1 142 ? -6.888 -8.242 5.418 1.00 94.38 142 ALA A N 1
ATOM 1012 C CA . ALA A 1 142 ? -6.807 -6.981 6.134 1.00 94.38 142 ALA A CA 1
ATOM 1013 C C . ALA A 1 142 ? -7.957 -6.070 5.710 1.00 94.38 142 ALA A C 1
ATOM 1015 O O . ALA A 1 142 ? -8.503 -6.223 4.607 1.00 94.38 142 ALA A O 1
ATOM 1016 N N . HIS A 1 143 ? -8.387 -5.184 6.605 1.00 94.25 143 HIS A N 1
ATOM 1017 C CA . HIS A 1 143 ? -9.539 -4.310 6.385 1.00 94.25 143 HIS A CA 1
ATOM 1018 C C . HIS A 1 143 ? -9.190 -2.852 6.695 1.00 94.25 143 HIS A C 1
ATOM 1020 O O . HIS A 1 143 ? -8.298 -2.576 7.498 1.00 94.25 143 HIS A O 1
ATOM 1026 N N . LEU A 1 144 ? -9.908 -1.942 6.04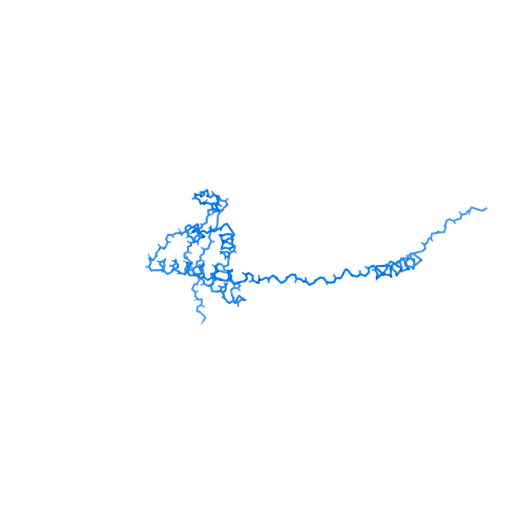2 1.00 92.69 144 LEU A N 1
ATOM 1027 C CA . LEU A 1 144 ? -9.905 -0.511 6.310 1.00 92.69 144 LEU A CA 1
ATOM 1028 C C . LEU A 1 144 ? -11.222 -0.132 6.985 1.00 92.69 144 LEU A C 1
ATOM 1030 O O . LEU A 1 144 ? -12.299 -0.491 6.504 1.00 92.69 144 LEU A O 1
ATOM 1034 N N . SER A 1 145 ? -11.145 0.603 8.083 1.00 91.44 145 SER A N 1
ATOM 1035 C CA . SER A 1 145 ? -12.309 1.140 8.789 1.00 91.44 145 SER A CA 1
ATOM 1036 C C . SER A 1 145 ? -12.113 2.618 9.070 1.00 91.44 145 SER A C 1
ATOM 1038 O O . SER A 1 145 ? -10.978 3.075 9.154 1.00 91.44 145 SER A O 1
ATOM 1040 N N . LEU A 1 146 ? -13.208 3.358 9.239 1.00 89.88 146 LEU A N 1
ATOM 1041 C CA . LEU A 1 146 ? -13.111 4.720 9.751 1.00 89.88 146 LEU A CA 1
ATOM 1042 C C . LEU A 1 146 ? -12.542 4.703 11.163 1.00 89.88 146 LEU A C 1
ATOM 1044 O O . LEU A 1 146 ? -13.042 3.969 12.018 1.00 89.88 146 LEU A O 1
ATOM 1048 N N . ASP A 1 147 ? -11.537 5.536 11.385 1.00 82.06 147 ASP A N 1
ATOM 1049 C CA . ASP A 1 147 ? -11.091 5.886 12.720 1.00 82.06 147 ASP A CA 1
ATOM 1050 C C . ASP A 1 147 ? -11.806 7.174 13.140 1.00 82.06 147 ASP A C 1
ATOM 1052 O O . ASP A 1 147 ? -11.565 8.247 12.593 1.00 82.06 147 ASP A O 1
ATOM 1056 N N . LEU A 1 148 ? -12.773 7.039 14.048 1.00 68.12 148 LEU A N 1
ATOM 1057 C CA . LEU A 1 148 ? -13.557 8.159 14.577 1.00 68.12 148 LEU A CA 1
ATOM 1058 C C . LEU A 1 148 ? -12.975 8.697 15.894 1.00 68.12 148 LEU A C 1
ATOM 1060 O O . LEU A 1 148 ? -13.520 9.658 16.436 1.00 68.12 148 LEU A O 1
ATOM 1064 N N . GLU A 1 149 ? -11.909 8.087 16.427 1.00 58.31 149 GLU A N 1
ATOM 1065 C CA . GLU A 1 149 ? -11.290 8.505 17.694 1.00 58.31 149 GLU A CA 1
ATOM 1066 C C . GLU A 1 149 ? -10.203 9.576 17.507 1.00 58.31 149 GLU A C 1
ATOM 1068 O O . GLU A 1 149 ? -9.844 10.262 18.462 1.00 58.31 149 GLU A O 1
ATOM 1073 N N . SER A 1 150 ? -9.737 9.797 16.277 1.00 52.06 150 SER A N 1
ATOM 1074 C CA . SER A 1 150 ? -8.720 10.788 15.900 1.00 52.06 150 SER A CA 1
ATOM 1075 C C . SER A 1 150 ? -9.323 12.128 15.429 1.00 52.06 150 SER A C 1
ATOM 1077 O O . SER A 1 150 ? -8.873 12.748 14.467 1.00 52.06 150 SER A O 1
ATOM 1079 N N . GLY A 1 151 ? -10.357 12.614 16.125 1.00 47.59 151 GLY A N 1
ATOM 1080 C CA . GLY A 1 151 ? -10.748 14.028 16.049 1.00 47.59 151 GLY A CA 1
ATOM 1081 C C . GLY A 1 151 ? -9.700 14.917 16.739 1.00 47.59 151 GLY A C 1
ATOM 1082 O O . GLY A 1 151 ? -9.037 14.441 17.664 1.00 47.59 151 GLY A O 1
ATOM 1083 N N . PRO A 1 152 ? -9.518 16.191 16.328 1.00 40.97 152 PRO A N 1
ATOM 1084 C CA . PRO A 1 152 ? -8.597 17.085 17.018 1.00 40.97 152 PRO A CA 1
ATOM 1085 C C . PRO A 1 152 ? -8.996 17.153 18.494 1.00 40.97 152 PRO A C 1
ATOM 1087 O O . PRO A 1 152 ? -10.145 17.446 18.823 1.00 40.97 152 PRO A O 1
ATOM 1090 N N . GLN A 1 153 ? -8.056 16.837 19.384 1.00 40.62 153 GLN A N 1
ATOM 1091 C CA . GLN A 1 153 ? -8.194 17.204 20.785 1.00 40.62 153 GLN A CA 1
ATOM 1092 C C . GLN A 1 153 ? -8.116 18.729 20.823 1.00 40.62 153 GLN A C 1
ATOM 1094 O O . GLN A 1 153 ? -7.034 19.292 20.677 1.00 40.62 153 GLN A O 1
ATOM 1099 N N . ASP A 1 154 ? -9.278 19.377 20.908 1.00 36.22 154 ASP A N 1
ATOM 1100 C CA . ASP A 1 154 ? -9.382 20.806 21.188 1.00 36.22 154 ASP A CA 1
ATOM 1101 C C . ASP A 1 154 ? -8.634 21.089 22.508 1.00 36.22 154 ASP A C 1
ATOM 1103 O O . ASP A 1 154 ? -9.068 20.650 23.578 1.00 36.22 154 ASP A O 1
ATOM 1107 N N . GLU A 1 155 ? -7.493 21.779 22.416 1.00 35.22 155 GLU A N 1
ATOM 1108 C CA . GLU A 1 155 ? -6.869 22.521 23.525 1.00 35.22 155 GLU A CA 1
ATOM 1109 C C . GLU A 1 155 ? -7.493 23.916 23.659 1.00 35.22 155 GLU A C 1
ATOM 1111 O O . GLU A 1 155 ? -7.668 24.602 22.622 1.00 35.22 155 GLU A O 1
#

Radius of gyration: 29.83 Å; chains: 1; bounding box: 99×45×46 Å